Protein AF-K9AYU6-F1 (afdb_monomer_lite)

Secondary structure (DSSP, 8-state):
-----HHHHHHHTTTTS-HHHHHHHHHHHHHHHHHTT-HHHHHHHHHHHHHHHHHHHHHHTT-

Structure (mmCIF, N/CA/C/O backbone):
data_AF-K9AYU6-F1
#
_entry.id   AF-K9AYU6-F1
#
loop_
_atom_site.group_PDB
_atom_site.id
_atom_site.type_symbol
_atom_site.label_atom_id
_atom_site.label_alt_id
_atom_site.label_comp_id
_atom_site.label_asym_id
_atom_site.label_entity_id
_atom_site.label_seq_id
_atom_site.pdbx_PDB_ins_code
_atom_site.Cartn_x
_atom_site.Cartn_y
_atom_site.Cartn_z
_atom_site.occupancy
_atom_site.B_iso_or_equiv
_atom_site.auth_seq_id
_atom_site.auth_comp_id
_atom_site.auth_asym_id
_atom_site.auth_atom_id
_atom_site.pdbx_PDB_model_num
ATOM 1 N N . MET A 1 1 ? -27.576 13.309 22.399 1.00 44.97 1 MET A N 1
ATOM 2 C CA . MET A 1 1 ? -26.177 13.435 21.945 1.00 44.97 1 MET A CA 1
ATOM 3 C C . MET A 1 1 ? -25.429 12.215 22.437 1.00 44.97 1 MET A C 1
ATOM 5 O O . MET A 1 1 ? -25.227 12.092 23.635 1.00 44.97 1 MET A O 1
ATOM 9 N N . THR A 1 2 ? -25.100 11.283 21.550 1.00 58.78 2 THR A N 1
ATOM 10 C CA . THR A 1 2 ? -24.170 10.192 21.858 1.00 58.78 2 THR A CA 1
ATOM 11 C C . THR A 1 2 ? -22.759 10.765 21.767 1.00 58.78 2 THR A C 1
ATOM 13 O O . THR A 1 2 ? -22.292 11.071 20.672 1.00 58.78 2 THR A O 1
ATOM 16 N N . SER A 1 3 ? -22.114 11.011 22.908 1.00 66.88 3 SER A N 1
ATOM 17 C CA . SER A 1 3 ? -20.702 11.393 22.926 1.00 66.88 3 SER A CA 1
ATOM 18 C C . SER A 1 3 ? -19.868 10.145 22.660 1.00 66.88 3 SER A C 1
ATOM 20 O O . SER A 1 3 ? -19.847 9.240 23.492 1.00 66.88 3 SER A O 1
ATOM 22 N N . LEU A 1 4 ? -19.210 10.096 21.506 1.00 70.94 4 LEU A N 1
ATOM 23 C CA . LEU A 1 4 ? -18.221 9.064 21.212 1.00 70.94 4 LEU A CA 1
ATOM 24 C C . LEU A 1 4 ? -17.020 9.256 22.135 1.00 70.94 4 LEU A C 1
ATOM 26 O O . LEU A 1 4 ? -16.530 10.374 22.315 1.00 70.94 4 LEU A O 1
ATOM 30 N N . THR A 1 5 ? -16.546 8.167 22.724 1.00 78.50 5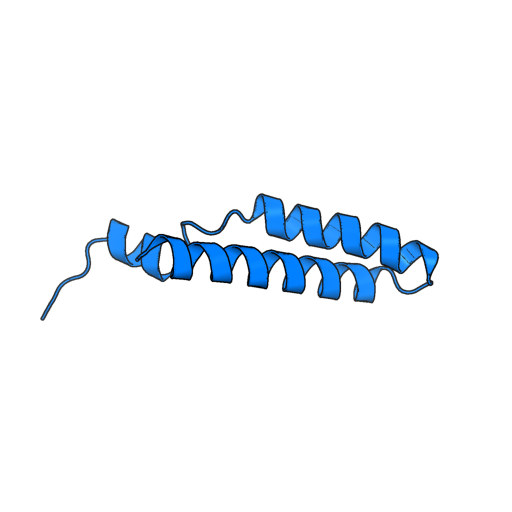 THR A N 1
ATOM 31 C CA . THR A 1 5 ? -15.295 8.187 23.481 1.00 78.50 5 THR A CA 1
ATOM 32 C C . THR A 1 5 ? -14.111 8.384 22.524 1.00 78.50 5 THR A C 1
ATOM 34 O O . THR A 1 5 ? -14.176 8.003 21.354 1.00 78.50 5 THR A O 1
ATOM 37 N N . ASN A 1 6 ? -12.991 8.944 23.002 1.00 75.38 6 ASN A N 1
ATOM 38 C CA . ASN A 1 6 ? -11.779 9.106 22.177 1.00 75.38 6 ASN A CA 1
ATOM 39 C C . ASN A 1 6 ? -11.329 7.780 21.537 1.00 75.38 6 ASN A C 1
ATOM 41 O O . ASN A 1 6 ? -10.825 7.777 20.419 1.00 75.38 6 ASN A O 1
ATOM 45 N N . ALA A 1 7 ? -11.545 6.654 22.222 1.00 69.44 7 ALA A N 1
ATOM 46 C CA . ALA A 1 7 ? -11.232 5.326 21.707 1.00 69.44 7 ALA A CA 1
ATOM 47 C C . ALA A 1 7 ? -12.104 4.948 20.497 1.00 69.44 7 ALA A C 1
ATOM 49 O O . ALA A 1 7 ? -11.575 4.483 19.491 1.00 69.44 7 ALA A O 1
ATOM 50 N N . GLU A 1 8 ? -13.411 5.205 20.553 1.00 70.31 8 GLU A N 1
ATOM 51 C CA . GLU A 1 8 ? -14.333 4.952 19.436 1.00 70.31 8 GLU A CA 1
ATOM 52 C C . GLU A 1 8 ? -14.063 5.895 18.260 1.00 70.31 8 GLU A C 1
ATOM 54 O O . GLU A 1 8 ? -14.072 5.475 17.107 1.00 70.31 8 GLU A O 1
ATOM 59 N N . MET A 1 9 ? -13.718 7.155 18.537 1.00 69.50 9 MET A N 1
ATOM 60 C CA . MET A 1 9 ? -13.282 8.104 17.508 1.00 69.50 9 MET A CA 1
ATOM 61 C C . MET A 1 9 ? -12.005 7.641 16.794 1.00 69.50 9 MET A C 1
ATOM 63 O O . MET A 1 9 ? -11.899 7.755 15.573 1.00 69.50 9 MET A O 1
ATOM 67 N N . ILE A 1 10 ? -11.037 7.094 17.533 1.00 67.94 10 ILE A N 1
ATOM 68 C CA . ILE A 1 10 ? -9.796 6.549 16.965 1.00 67.94 10 ILE A CA 1
ATOM 69 C C . ILE A 1 10 ? -10.090 5.281 16.159 1.00 67.94 10 ILE A C 1
ATOM 71 O O . ILE A 1 10 ? -9.512 5.085 15.094 1.00 67.94 10 ILE A O 1
ATOM 75 N N . GLN A 1 11 ? -11.022 4.442 16.608 1.00 66.81 11 GLN A N 1
ATOM 76 C CA . GLN A 1 11 ? -11.438 3.259 15.855 1.00 66.81 11 GLN A CA 1
ATOM 77 C C . GLN A 1 11 ? -12.121 3.629 14.533 1.00 66.81 11 GLN A C 1
ATOM 79 O O . GLN A 1 11 ? -11.744 3.081 13.503 1.00 66.81 11 GLN A O 1
ATOM 84 N N . ILE A 1 12 ? -13.038 4.601 14.541 1.00 67.94 12 ILE A N 1
ATOM 85 C CA . ILE A 1 12 ? -13.758 5.069 13.344 1.00 67.94 12 ILE A CA 1
ATOM 86 C C . ILE A 1 12 ? -12.832 5.818 12.373 1.00 67.94 12 ILE A C 1
ATOM 88 O O . ILE A 1 12 ? -12.988 5.711 11.160 1.00 67.94 12 ILE A O 1
ATOM 92 N N . SER A 1 13 ? -11.847 6.565 12.880 1.00 65.62 13 SER A N 1
ATOM 93 C CA . SER A 1 13 ? -10.916 7.349 12.048 1.00 65.62 13 SER A CA 1
ATOM 94 C C . SER A 1 13 ? -9.764 6.534 11.446 1.00 65.62 13 SER A C 1
ATOM 96 O O . SER A 1 13 ? -8.872 7.102 10.817 1.00 65.62 13 SER A O 1
ATOM 98 N N . GLY A 1 14 ? -9.772 5.206 11.601 1.00 61.81 14 GLY A N 1
ATOM 99 C CA . GLY A 1 14 ? -8.755 4.335 11.012 1.00 61.81 14 GLY A CA 1
ATOM 100 C C . GLY A 1 14 ? -7.526 4.112 11.894 1.00 61.81 14 GLY A C 1
ATOM 101 O O . GLY A 1 14 ? -6.499 3.646 11.410 1.00 61.81 14 GLY A O 1
ATOM 102 N N . GLY A 1 15 ? -7.609 4.365 13.201 1.00 66.12 15 GLY A N 1
ATOM 103 C CA . GLY A 1 15 ? -6.541 4.058 14.160 1.00 66.12 15 GLY A CA 1
ATOM 104 C C . GLY A 1 15 ? -6.218 2.564 14.299 1.00 66.12 15 GLY A C 1
ATOM 105 O O . GLY A 1 15 ? -5.178 2.215 14.848 1.00 66.12 15 GLY A O 1
ATOM 106 N N . LYS A 1 16 ? -7.074 1.676 13.772 1.00 69.81 16 LYS A N 1
ATOM 107 C CA . LYS A 1 16 ? -6.819 0.228 13.656 1.00 69.81 16 LYS A CA 1
ATOM 108 C C . LYS A 1 16 ? -6.138 -0.170 12.332 1.00 69.81 16 LYS A C 1
ATOM 110 O O . LYS A 1 16 ? -5.756 -1.327 12.193 1.00 69.81 16 LYS A O 1
ATOM 115 N N . ILE A 1 17 ? -6.003 0.749 11.367 1.00 78.19 17 ILE A N 1
ATOM 116 C CA . ILE A 1 17 ? -5.350 0.478 10.076 1.00 78.19 17 ILE A CA 1
ATOM 117 C C . ILE A 1 17 ? -3.859 0.266 10.320 1.00 78.19 17 ILE A C 1
ATOM 119 O O . ILE A 1 17 ? -3.175 1.123 10.889 1.00 78.19 17 ILE A O 1
ATOM 123 N N . ARG A 1 18 ? -3.318 -0.861 9.852 1.00 83.94 18 ARG A N 1
ATOM 124 C CA . ARG A 1 18 ? -1.888 -1.140 9.969 1.00 83.94 18 ARG A CA 1
ATOM 125 C C . ARG A 1 18 ? -1.158 -0.405 8.852 1.00 83.94 18 ARG A C 1
ATOM 127 O O . ARG A 1 18 ? -0.822 -0.980 7.822 1.00 83.94 18 ARG A O 1
ATOM 134 N N . TRP A 1 19 ? -0.851 0.872 9.068 1.00 84.00 19 TRP A N 1
ATOM 135 C CA . TRP A 1 19 ? -0.131 1.706 8.093 1.00 84.00 19 TRP A CA 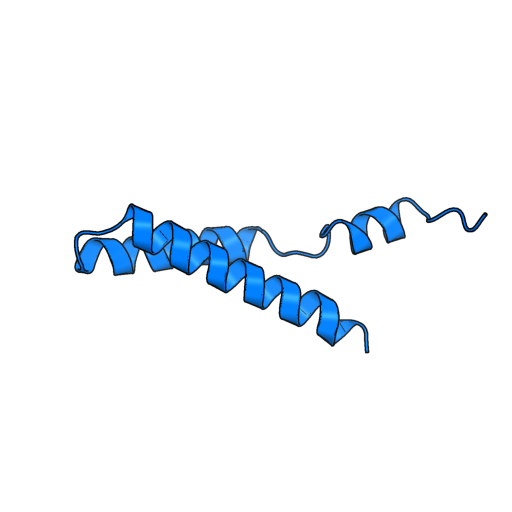1
ATOM 136 C C . TRP A 1 19 ? 1.199 1.100 7.619 1.00 84.00 19 TRP A C 1
ATOM 138 O O . TRP A 1 19 ? 1.604 1.323 6.481 1.00 84.00 19 TRP A O 1
ATOM 148 N N . GLY A 1 20 ? 1.841 0.256 8.435 1.00 87.62 20 GLY A N 1
ATOM 149 C CA . GLY A 1 20 ? 3.008 -0.527 8.016 1.00 87.62 20 GLY A CA 1
ATOM 150 C C . GLY A 1 20 ? 2.734 -1.472 6.836 1.00 87.62 20 GLY A C 1
ATOM 151 O O . GLY A 1 20 ? 3.575 -1.588 5.949 1.00 87.62 20 GLY A O 1
ATOM 152 N N . ASN A 1 21 ? 1.547 -2.085 6.763 1.00 88.00 21 ASN A N 1
ATOM 153 C CA . ASN A 1 21 ? 1.134 -2.922 5.630 1.00 88.00 21 ASN A CA 1
ATOM 154 C C . ASN A 1 21 ? 0.876 -2.090 4.367 1.00 88.00 21 ASN A C 1
ATOM 156 O O . ASN A 1 21 ? 1.194 -2.525 3.261 1.00 88.00 21 ASN A O 1
ATOM 160 N N . VAL A 1 22 ? 0.344 -0.875 4.526 1.00 89.88 22 VAL A N 1
ATOM 161 C CA . VAL A 1 22 ? 0.135 0.073 3.420 1.00 89.88 22 VAL A CA 1
ATOM 162 C C . VAL A 1 22 ? 1.475 0.509 2.825 1.00 89.88 22 VAL A C 1
ATOM 164 O O . VAL A 1 22 ? 1.662 0.456 1.610 1.00 89.88 22 VAL A O 1
ATOM 167 N N . ILE A 1 23 ? 2.442 0.861 3.678 1.00 92.25 23 ILE A N 1
ATOM 168 C CA . ILE A 1 23 ? 3.804 1.220 3.256 1.00 92.25 23 ILE A CA 1
ATOM 169 C C . ILE A 1 23 ? 4.507 0.015 2.616 1.00 92.25 23 ILE A C 1
ATOM 171 O O . ILE A 1 23 ? 5.125 0.155 1.563 1.00 92.25 23 ILE A O 1
ATOM 175 N N . GLY A 1 24 ? 4.375 -1.179 3.203 1.00 91.62 24 GLY A N 1
ATOM 176 C CA . GLY A 1 24 ? 4.909 -2.416 2.629 1.00 91.62 24 GLY A CA 1
ATOM 177 C C . GLY A 1 24 ? 4.329 -2.720 1.244 1.00 91.62 24 GLY A C 1
ATOM 178 O O . GLY A 1 24 ? 5.074 -3.060 0.327 1.00 91.62 24 GLY A O 1
ATOM 179 N N . GLY A 1 25 ? 3.022 -2.511 1.064 1.00 91.94 25 GLY A N 1
ATOM 180 C CA . GLY A 1 25 ? 2.345 -2.615 -0.229 1.00 91.94 25 GLY A CA 1
ATOM 181 C C . GLY A 1 25 ? 2.875 -1.626 -1.257 1.00 91.94 25 GLY A C 1
ATOM 182 O O . GLY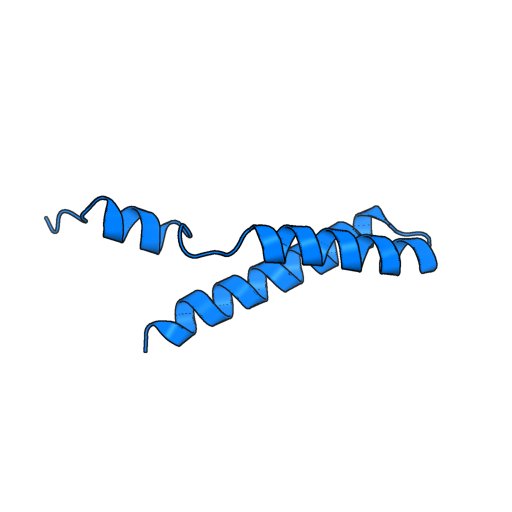 A 1 25 ? 3.160 -2.013 -2.387 1.00 91.94 25 GLY A O 1
ATOM 183 N N . ALA A 1 26 ? 3.078 -0.368 -0.860 1.00 93.69 26 ALA A N 1
ATOM 184 C CA . ALA A 1 26 ? 3.662 0.646 -1.731 1.00 93.69 26 ALA A CA 1
ATOM 185 C C . ALA A 1 26 ? 5.097 0.288 -2.152 1.00 93.69 26 ALA A C 1
ATOM 187 O O . ALA A 1 26 ? 5.430 0.379 -3.327 1.00 93.69 26 ALA A O 1
ATOM 188 N N . LEU A 1 27 ? 5.942 -0.188 -1.235 1.00 93.12 27 LEU A N 1
ATOM 189 C CA . LEU A 1 27 ? 7.306 -0.610 -1.571 1.00 93.12 27 LEU A CA 1
ATOM 190 C C . LEU A 1 27 ? 7.316 -1.825 -2.506 1.00 93.12 27 LEU A C 1
ATOM 192 O O . LEU A 1 27 ? 8.038 -1.829 -3.502 1.00 93.12 27 LEU A O 1
ATOM 196 N N . CYS A 1 28 ? 6.490 -2.834 -2.224 1.00 93.75 28 CYS A N 1
ATOM 197 C CA . CYS A 1 28 ? 6.384 -4.029 -3.059 1.00 93.75 28 CYS A CA 1
ATOM 198 C C . CYS A 1 28 ? 5.859 -3.683 -4.461 1.00 93.75 28 CYS A C 1
ATOM 200 O O . CYS A 1 28 ? 6.453 -4.073 -5.467 1.00 93.75 28 CYS A O 1
ATOM 202 N N . GLY A 1 29 ? 4.811 -2.859 -4.531 1.00 91.94 29 GLY A N 1
ATOM 203 C CA . GLY A 1 29 ? 4.282 -2.326 -5.780 1.00 91.94 29 GLY A CA 1
ATOM 204 C C . GLY A 1 29 ? 5.313 -1.495 -6.540 1.00 91.94 29 GLY A C 1
ATOM 205 O O . GLY A 1 29 ? 5.415 -1.624 -7.754 1.00 91.94 29 GLY A O 1
ATOM 206 N N . GLY A 1 30 ? 6.132 -0.704 -5.845 1.00 94.06 30 GLY A N 1
ATOM 207 C CA . GLY A 1 30 ? 7.235 0.055 -6.431 1.00 94.06 30 GLY A CA 1
ATOM 208 C C . GLY A 1 30 ? 8.315 -0.824 -7.053 1.00 94.06 30 GLY A C 1
ATOM 209 O O . GLY A 1 30 ? 8.750 -0.548 -8.168 1.00 94.06 30 GLY A O 1
ATOM 210 N N . ILE A 1 31 ? 8.708 -1.907 -6.376 1.00 94.56 31 ILE A N 1
ATOM 211 C CA . ILE A 1 31 ? 9.673 -2.893 -6.893 1.00 94.56 31 ILE A CA 1
ATOM 212 C C . ILE A 1 31 ? 9.126 -3.566 -8.157 1.00 94.56 31 ILE A C 1
ATOM 214 O O . ILE A 1 31 ? 9.836 -3.671 -9.156 1.00 94.56 31 ILE A O 1
ATOM 218 N N . ILE A 1 32 ? 7.853 -3.973 -8.142 1.00 92.75 32 ILE A N 1
ATOM 219 C CA . ILE A 1 32 ? 7.196 -4.559 -9.317 1.00 92.75 32 ILE A CA 1
ATOM 220 C C . ILE A 1 32 ? 7.113 -3.518 -10.438 1.00 92.75 32 ILE A C 1
ATOM 222 O O . ILE A 1 32 ? 7.527 -3.786 -11.559 1.00 92.75 32 ILE A O 1
ATOM 226 N N . GLY A 1 33 ? 6.647 -2.305 -10.139 1.00 92.25 33 GLY A N 1
ATOM 227 C CA . GLY A 1 33 ? 6.545 -1.208 -11.099 1.00 92.25 33 GLY A CA 1
ATOM 228 C C . GLY A 1 33 ? 7.890 -0.837 -11.717 1.00 9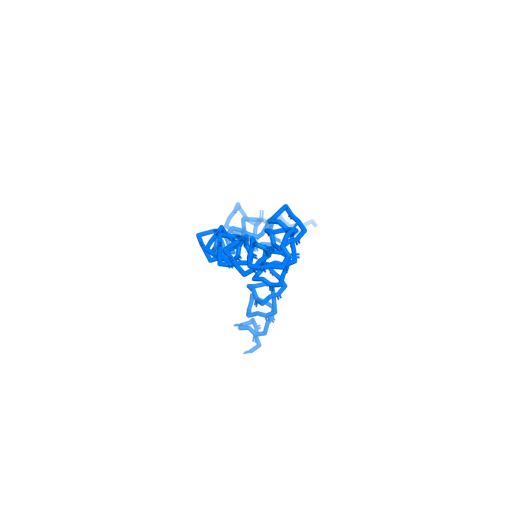2.25 33 GLY A C 1
ATOM 229 O O . GLY A 1 33 ? 7.946 -0.518 -12.901 1.00 92.25 33 GLY A O 1
ATOM 230 N N . LEU A 1 34 ? 8.984 -0.940 -10.962 1.00 93.19 34 LEU A N 1
ATOM 231 C CA . LEU A 1 34 ? 10.340 -0.724 -11.460 1.00 93.19 34 LEU A CA 1
ATOM 232 C C . LEU A 1 34 ? 10.714 -1.733 -12.556 1.00 93.19 34 LEU A C 1
ATOM 234 O O . LEU A 1 34 ? 11.318 -1.334 -13.549 1.00 93.19 34 LEU A O 1
ATOM 238 N N . ALA A 1 35 ? 10.281 -2.993 -12.444 1.00 92.81 35 ALA A N 1
ATOM 239 C CA . ALA A 1 35 ? 10.489 -4.007 -13.482 1.00 92.81 35 ALA A CA 1
ATOM 240 C C . ALA A 1 35 ? 9.751 -3.689 -14.800 1.00 92.81 35 ALA A C 1
ATOM 242 O O . ALA A 1 35 ? 10.190 -4.114 -15.865 1.00 92.81 35 ALA A O 1
ATOM 243 N N . PHE A 1 36 ? 8.669 -2.906 -14.741 1.00 91.56 36 PHE A N 1
ATOM 244 C CA . PHE A 1 36 ? 7.887 -2.461 -15.903 1.00 91.56 36 PHE A CA 1
ATOM 245 C C . PHE A 1 36 ? 8.174 -1.004 -16.318 1.00 91.56 36 PHE A C 1
ATOM 247 O O . PHE A 1 36 ? 7.481 -0.463 -17.174 1.00 91.56 36 PHE A O 1
ATOM 254 N N . GLY A 1 37 ? 9.175 -0.344 -15.718 1.00 92.44 37 GLY A N 1
ATOM 255 C CA . GLY A 1 37 ? 9.541 1.047 -16.030 1.00 92.44 37 GLY A CA 1
ATOM 256 C C . GLY A 1 37 ? 8.620 2.119 -15.425 1.00 92.44 37 GLY A C 1
ATOM 257 O O . GLY A 1 37 ? 8.718 3.296 -15.773 1.00 92.44 37 GLY A O 1
ATOM 258 N N . HIS A 1 38 ? 7.736 1.746 -14.497 1.00 93.56 38 HIS A N 1
ATOM 259 C CA . HIS A 1 38 ? 6.752 2.622 -13.853 1.00 93.56 38 HIS A CA 1
ATOM 260 C C . HIS A 1 38 ? 6.765 2.494 -12.315 1.00 93.56 38 HIS A C 1
ATOM 262 O O . HIS A 1 38 ? 5.755 2.124 -11.710 1.00 93.56 38 HIS A O 1
ATOM 268 N N . PRO A 1 39 ? 7.882 2.823 -11.638 1.00 87.12 39 PRO A N 1
ATOM 269 C CA . PRO A 1 39 ? 8.030 2.616 -10.194 1.00 87.12 39 PRO A CA 1
ATOM 270 C C . PRO A 1 39 ? 7.014 3.411 -9.359 1.00 87.12 39 PRO A C 1
ATOM 272 O O . PRO A 1 39 ? 6.426 2.870 -8.430 1.00 87.12 39 PRO A O 1
ATOM 275 N N . ILE A 1 40 ? 6.740 4.672 -9.713 1.00 92.00 40 ILE A N 1
ATOM 276 C CA . ILE A 1 40 ? 5.788 5.525 -8.975 1.00 92.00 40 ILE A CA 1
ATOM 277 C C . ILE A 1 40 ? 4.363 4.975 -9.087 1.00 92.00 40 ILE A C 1
ATOM 279 O O . ILE A 1 40 ? 3.635 4.901 -8.099 1.00 92.00 40 ILE A O 1
ATOM 283 N N . LEU A 1 41 ? 3.979 4.558 -10.293 1.00 92.12 41 LEU A N 1
ATOM 284 C CA . LEU A 1 41 ? 2.665 3.985 -10.572 1.00 92.12 41 LEU A CA 1
ATOM 285 C C . LEU A 1 41 ? 2.486 2.667 -9.807 1.00 92.12 41 LEU A C 1
ATOM 287 O O . LEU A 1 41 ? 1.453 2.458 -9.177 1.00 92.12 41 LEU A O 1
ATOM 291 N N . GLY A 1 42 ? 3.535 1.842 -9.762 1.00 92.38 42 GLY A N 1
ATOM 292 C CA . GLY A 1 42 ? 3.593 0.648 -8.925 1.00 92.38 42 GLY A CA 1
ATOM 293 C C . GLY A 1 42 ? 3.420 0.945 -7.433 1.00 92.38 42 GLY A C 1
ATOM 294 O O . GLY A 1 42 ? 2.616 0.285 -6.775 1.00 92.38 42 GLY A O 1
ATOM 295 N N . CYS A 1 43 ? 4.100 1.968 -6.898 1.00 93.06 43 CYS A N 1
ATOM 296 C CA . CYS A 1 43 ? 3.943 2.380 -5.500 1.00 93.06 43 CYS A CA 1
ATOM 297 C C . CYS A 1 43 ? 2.505 2.784 -5.168 1.00 93.06 43 CYS A C 1
ATOM 299 O O . CYS A 1 43 ? 1.973 2.387 -4.132 1.00 93.06 43 CYS A O 1
ATOM 301 N N . ILE A 1 44 ? 1.873 3.565 -6.048 1.00 92.94 44 ILE A N 1
ATOM 302 C CA . ILE A 1 44 ? 0.495 4.026 -5.860 1.00 92.94 44 ILE A CA 1
ATOM 303 C C . ILE A 1 44 ? -0.454 2.830 -5.864 1.00 92.94 44 ILE A C 1
ATOM 305 O O . ILE A 1 44 ? -1.235 2.671 -4.931 1.00 92.94 44 ILE A O 1
ATOM 309 N N . VAL A 1 45 ? -0.361 1.959 -6.872 1.00 93.31 45 VAL A N 1
ATOM 310 C CA . VAL A 1 45 ? -1.241 0.788 -6.995 1.00 93.31 45 VAL A CA 1
ATOM 311 C C . VAL A 1 45 ? -1.071 -0.154 -5.802 1.00 93.31 45 VAL A C 1
ATOM 313 O O . VAL A 1 45 ? -2.065 -0.559 -5.204 1.00 93.31 45 VAL A O 1
ATOM 316 N N . GLY A 1 46 ? 0.168 -0.457 -5.408 1.00 92.6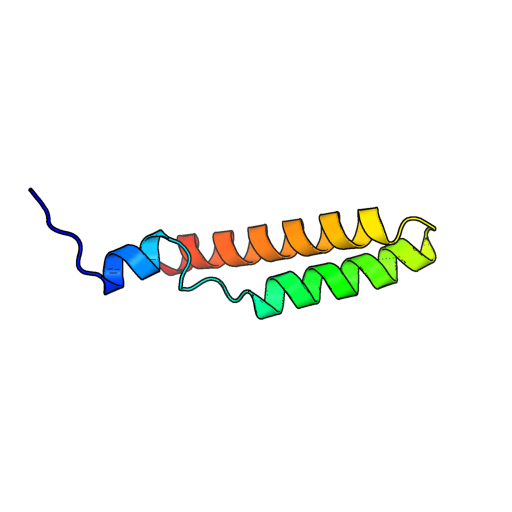9 46 GLY A N 1
ATOM 317 C CA . GLY A 1 46 ? 0.446 -1.330 -4.267 1.00 92.69 46 GLY A CA 1
ATOM 318 C C . GLY A 1 46 ? -0.020 -0.744 -2.932 1.00 92.69 46 GLY A C 1
ATOM 319 O O . GLY A 1 46 ? -0.613 -1.449 -2.119 1.00 92.69 46 GLY A O 1
ATOM 320 N N . GLY A 1 47 ? 0.188 0.558 -2.718 1.00 92.69 47 GLY A N 1
ATOM 321 C CA . GLY A 1 47 ? -0.272 1.252 -1.514 1.00 92.69 47 GLY A CA 1
ATOM 322 C C . GLY A 1 47 ? -1.798 1.319 -1.423 1.00 92.69 47 GLY A C 1
ATOM 323 O O . GLY A 1 47 ? -2.366 1.001 -0.380 1.00 92.69 47 GLY A O 1
ATOM 324 N N . VAL A 1 48 ? -2.472 1.670 -2.522 1.00 92.81 48 VAL A N 1
ATOM 325 C CA . VAL A 1 48 ? -3.941 1.721 -2.591 1.00 92.81 48 VAL A CA 1
ATOM 326 C C . VAL A 1 48 ? -4.545 0.335 -2.383 1.00 92.81 48 VAL A C 1
ATOM 328 O O . VAL A 1 48 ? -5.505 0.202 -1.627 1.00 92.81 48 VAL A O 1
ATOM 331 N N . PHE A 1 49 ? -3.971 -0.702 -2.997 1.00 92.88 49 PHE A N 1
ATOM 332 C CA . PHE A 1 49 ? -4.437 -2.073 -2.815 1.00 92.88 49 PHE A CA 1
ATOM 333 C C . PHE A 1 49 ? -4.301 -2.525 -1.357 1.00 92.88 49 PHE A C 1
ATOM 335 O O . PHE A 1 49 ? -5.278 -2.986 -0.770 1.00 92.88 49 PHE A O 1
ATOM 342 N N . SER A 1 50 ? -3.136 -2.326 -0.733 1.00 92.00 50 SER A N 1
ATOM 343 C CA . SER A 1 50 ? -2.949 -2.668 0.682 1.00 92.00 50 SER A CA 1
ATOM 344 C C . SER A 1 50 ? -3.875 -1.877 1.605 1.00 92.00 50 SER A C 1
ATOM 346 O O . SER A 1 50 ? -4.417 -2.447 2.546 1.00 92.00 50 SER A O 1
ATOM 348 N N . LEU A 1 51 ? -4.110 -0.590 1.333 1.00 90.06 51 LEU A N 1
ATOM 349 C CA . LEU A 1 51 ? -5.067 0.211 2.099 1.00 90.06 51 LEU A CA 1
ATOM 350 C C . LEU A 1 51 ? -6.497 -0.328 1.961 1.00 90.06 51 LEU A C 1
ATOM 352 O O . LEU A 1 51 ? -7.207 -0.425 2.958 1.00 90.06 51 LEU A O 1
ATOM 356 N N . ALA A 1 52 ? -6.915 -0.706 0.751 1.00 89.56 52 ALA A N 1
ATOM 357 C CA . ALA A 1 52 ? -8.231 -1.292 0.513 1.00 89.56 52 ALA A CA 1
ATOM 358 C C . ALA A 1 52 ? -8.406 -2.624 1.257 1.00 89.56 52 ALA A C 1
ATOM 360 O O . ALA A 1 52 ? -9.468 -2.874 1.822 1.00 89.56 52 ALA A O 1
ATOM 361 N N . VAL A 1 53 ? -7.357 -3.450 1.311 1.00 88.94 53 VAL A N 1
ATOM 362 C CA . VAL A 1 53 ? -7.348 -4.706 2.074 1.00 88.94 53 VAL A CA 1
ATOM 363 C C . VAL A 1 53 ? -7.442 -4.442 3.579 1.00 88.94 53 VAL A C 1
ATOM 365 O O . VAL A 1 53 ? -8.264 -5.058 4.253 1.00 88.94 53 VAL A O 1
ATOM 368 N N . GLU A 1 54 ? -6.660 -3.503 4.113 1.00 88.12 54 GLU A N 1
ATOM 369 C CA . GLU A 1 54 ? -6.727 -3.117 5.530 1.00 88.12 54 GLU A CA 1
ATOM 370 C C . GLU A 1 54 ? -8.111 -2.565 5.906 1.00 88.12 54 GLU A C 1
ATOM 372 O O . GLU A 1 54 ? -8.655 -2.926 6.946 1.00 88.12 54 GLU A O 1
ATOM 377 N N . LEU A 1 55 ? -8.719 -1.747 5.041 1.00 85.12 55 LEU A N 1
ATOM 378 C CA . LEU A 1 55 ? -10.085 -1.251 5.227 1.00 85.12 55 LEU A CA 1
ATOM 379 C C . LEU A 1 55 ? -11.116 -2.384 5.165 1.00 85.12 55 LEU A C 1
ATOM 381 O O . LEU A 1 55 ? -12.025 -2.428 5.990 1.00 85.12 55 LEU A O 1
ATOM 385 N N . TYR A 1 56 ? -10.969 -3.320 4.225 1.00 85.12 56 TYR A N 1
ATOM 386 C CA . TYR A 1 56 ? -11.852 -4.479 4.113 1.00 85.12 56 TYR A CA 1
ATOM 387 C C . TYR A 1 56 ? -11.823 -5.337 5.382 1.00 85.12 56 TYR A C 1
ATOM 389 O O . TYR A 1 56 ? -12.882 -5.708 5.887 1.00 85.12 56 TYR A O 1
ATOM 397 N N . PHE A 1 57 ? -10.635 -5.620 5.923 1.00 82.50 57 PHE A N 1
ATOM 398 C CA . PHE A 1 57 ? -10.506 -6.331 7.195 1.00 82.50 57 PHE A CA 1
ATOM 399 C C . PHE A 1 57 ? -11.051 -5.509 8.360 1.00 82.50 57 PHE A C 1
ATOM 401 O O . PHE A 1 57 ? -11.772 -6.050 9.190 1.00 82.50 57 PHE A O 1
ATOM 408 N N . HIS A 1 58 ? -10.791 -4.202 8.392 1.00 78.06 58 HIS A N 1
ATOM 409 C CA . HIS A 1 58 ? -11.307 -3.330 9.441 1.00 78.06 58 HIS A CA 1
ATOM 410 C C . HIS A 1 58 ? -12.840 -3.341 9.524 1.00 78.06 58 HIS A C 1
ATOM 412 O O . HIS A 1 58 ? -13.379 -3.370 10.627 1.00 78.06 58 HIS A O 1
ATOM 418 N N . PHE A 1 59 ? -13.539 -3.333 8.385 1.00 77.19 59 PHE A N 1
ATOM 419 C CA . PHE A 1 59 ? -15.003 -3.348 8.354 1.00 77.19 59 PHE A CA 1
ATOM 420 C C . PHE A 1 59 ? -15.613 -4.752 8.483 1.00 77.19 59 PHE A C 1
ATOM 422 O O . PHE A 1 59 ? -16.703 -4.866 9.033 1.00 77.19 59 PHE A O 1
ATOM 429 N N . ASN A 1 60 ? -14.939 -5.816 8.027 1.00 72.69 60 ASN A N 1
ATOM 430 C CA . ASN A 1 60 ? -15.454 -7.188 8.170 1.00 72.69 60 ASN A CA 1
ATOM 431 C C . ASN A 1 60 ? -15.155 -7.840 9.522 1.00 72.69 60 ASN A C 1
ATOM 433 O O . ASN A 1 60 ? -15.884 -8.736 9.922 1.00 72.69 60 ASN A O 1
ATOM 437 N N . GLU A 1 61 ? -14.116 -7.415 10.240 1.00 61.69 61 GLU A N 1
ATOM 438 C CA . GLU A 1 61 ? -13.815 -7.927 11.587 1.00 61.69 61 GLU A CA 1
ATOM 439 C C . GLU A 1 61 ? -14.740 -7.318 12.669 1.00 61.69 61 GLU A C 1
ATOM 441 O O . GLU A 1 61 ? -14.629 -7.643 13.847 1.00 61.69 61 GLU A O 1
ATOM 446 N N . GLN A 1 62 ? -15.653 -6.415 12.287 1.00 50.97 62 GLN A N 1
ATOM 447 C CA . GLN A 1 62 ? -16.647 -5.779 13.167 1.00 50.97 62 GLN A CA 1
ATOM 448 C C . G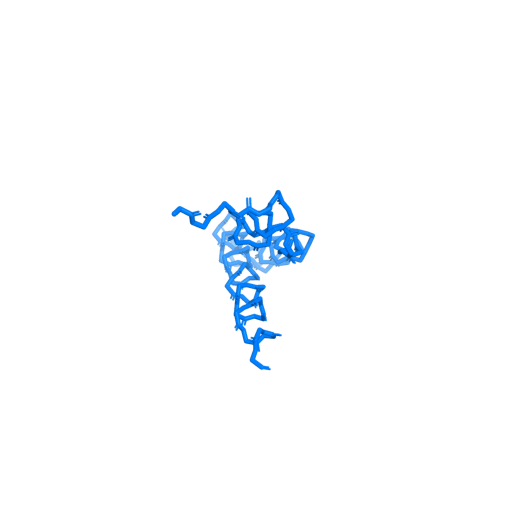LN A 1 62 ? -18.005 -6.521 13.188 1.00 50.97 62 GLN A C 1
ATOM 450 O O . GLN A 1 62 ? -18.960 -5.989 13.755 1.00 50.97 62 GLN A O 1
ATOM 455 N N . VAL A 1 63 ? -18.111 -7.706 12.563 1.00 43.91 63 VAL A N 1
ATOM 456 C CA . VAL A 1 63 ? -19.332 -8.543 12.515 1.00 43.91 63 VAL A CA 1
ATOM 457 C C . VAL A 1 63 ? -19.199 -9.763 13.418 1.00 43.91 63 VAL A C 1
ATOM 459 O O . VAL A 1 63 ? -18.162 -10.454 13.318 1.00 43.91 63 VAL A O 1
#

pLDDT: mean 82.03, std 13.19, range [43.91, 94.56]

Sequence (63 aa):
MTSLTNAEMIQISGGKIRWGNVIGGALCGGIIGLAFGHPILGCIVGGVFSLAVELYFHFNEQV

Radius of gyration: 15.26 Å; chains: 1; bounding box: 37×22×40 Å

Foldseek 3Di:
DPDDDPVNVCLVVCVQQPVVQLQVQLQVLLVVCVVVVGNNVRSVVRNVVSRVVSVVCSVVVVD

Organism: NCBI:txid1229783